Protein AF-A0A4Q3CT76-F1 (afdb_monomer_lite)

Structure (mmCIF, N/CA/C/O backbone):
data_AF-A0A4Q3CT76-F1
#
_entry.id   AF-A0A4Q3CT76-F1
#
loop_
_atom_site.group_PDB
_atom_site.id
_atom_site.type_symbol
_atom_site.label_atom_id
_atom_site.label_alt_id
_atom_site.label_comp_id
_atom_site.label_asym_id
_atom_site.label_entity_id
_atom_site.label_seq_id
_atom_site.pdbx_PDB_ins_code
_atom_site.Cartn_x
_atom_site.Cartn_y
_atom_site.Cartn_z
_atom_site.occupancy
_atom_site.B_iso_or_equiv
_atom_site.auth_seq_id
_atom_site.auth_comp_id
_atom_site.auth_asym_id
_atom_site.auth_atom_id
_atom_site.pdbx_PDB_model_num
ATOM 1 N N . PRO A 1 1 ? -9.915 16.273 6.706 1.00 56.84 1 PRO A N 1
ATOM 2 C CA . PRO A 1 1 ? -9.427 14.948 6.242 1.00 56.84 1 PRO A CA 1
ATOM 3 C C . PRO A 1 1 ? -10.193 14.502 4.985 1.00 56.84 1 PRO A C 1
ATOM 5 O O . PRO A 1 1 ? -11.417 14.517 5.010 1.00 56.84 1 PRO A O 1
ATOM 8 N N . LYS A 1 2 ? -9.504 14.188 3.876 1.00 82.56 2 LYS A N 1
ATOM 9 C CA . LYS A 1 2 ? -10.166 13.802 2.608 1.00 82.56 2 LYS A CA 1
ATOM 10 C C . LYS A 1 2 ? -10.486 12.300 2.495 1.00 82.56 2 LYS A C 1
ATOM 12 O O . LYS A 1 2 ? -11.179 11.920 1.562 1.00 82.56 2 LYS A O 1
ATOM 17 N N . VAL A 1 3 ? -10.009 11.472 3.429 1.00 91.12 3 VAL A N 1
ATOM 18 C CA . VAL A 1 3 ? -10.262 10.021 3.471 1.00 91.12 3 VAL A CA 1
ATOM 19 C C . VAL A 1 3 ? -10.868 9.614 4.815 1.00 91.12 3 VAL A C 1
ATOM 21 O O . VAL A 1 3 ? -10.619 10.268 5.832 1.00 91.12 3 VAL A O 1
ATOM 24 N N . HIS A 1 4 ? -11.667 8.551 4.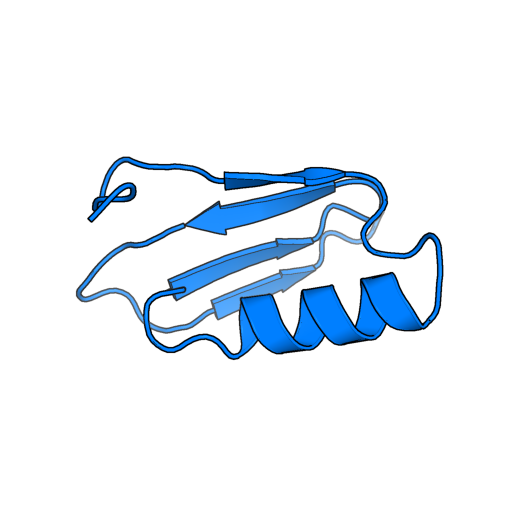806 1.00 92.56 4 HIS A N 1
ATOM 25 C CA . HIS A 1 4 ? -12.334 7.957 5.966 1.00 92.56 4 HIS A CA 1
ATOM 26 C C . HIS A 1 4 ? -12.404 6.430 5.808 1.00 92.56 4 HIS A C 1
ATOM 28 O O . HIS A 1 4 ? -11.941 5.875 4.815 1.00 92.56 4 HIS A O 1
ATOM 34 N N . GLU A 1 5 ? -13.010 5.735 6.770 1.00 94.19 5 GLU A N 1
ATOM 35 C CA . GLU A 1 5 ? -12.968 4.268 6.835 1.00 94.19 5 GLU A CA 1
ATOM 36 C C . GLU A 1 5 ? -13.610 3.524 5.650 1.00 94.19 5 GLU A C 1
ATOM 38 O O . GLU A 1 5 ? -13.368 2.338 5.438 1.00 94.19 5 GLU A O 1
ATOM 43 N N . ASN A 1 6 ? -14.448 4.210 4.872 1.00 93.31 6 ASN A N 1
ATOM 44 C CA . ASN A 1 6 ? -15.132 3.656 3.700 1.00 93.31 6 ASN A CA 1
ATOM 45 C C . ASN A 1 6 ? -14.543 4.189 2.388 1.00 93.31 6 ASN A C 1
ATOM 47 O O . ASN A 1 6 ? -15.115 3.978 1.324 1.00 93.31 6 ASN A O 1
ATOM 51 N N . THR A 1 7 ? -13.403 4.878 2.455 1.00 95.50 7 THR A N 1
ATOM 52 C CA . THR A 1 7 ? -12.637 5.284 1.280 1.00 95.50 7 THR A CA 1
ATOM 53 C C . THR A 1 7 ? -11.794 4.115 0.769 1.00 95.50 7 THR A C 1
ATOM 55 O O . THR A 1 7 ? -11.105 3.452 1.543 1.00 95.50 7 THR A O 1
ATOM 58 N N . LEU A 1 8 ? -11.810 3.919 -0.548 1.00 96.25 8 LEU A N 1
ATOM 59 C CA . LEU A 1 8 ? -10.838 3.122 -1.288 1.00 96.25 8 LEU A CA 1
ATOM 60 C C . LEU A 1 8 ? -10.033 4.077 -2.169 1.00 96.25 8 LEU A C 1
ATOM 62 O O . LEU A 1 8 ? -10.622 4.828 -2.948 1.00 96.25 8 LEU A O 1
ATOM 66 N N . LEU A 1 9 ? -8.707 4.053 -2.046 1.00 97.62 9 LEU A N 1
ATOM 67 C CA . LEU A 1 9 ? -7.834 4.687 -3.031 1.00 97.62 9 LEU A CA 1
ATOM 68 C C . LEU A 1 9 ? -7.317 3.634 -4.008 1.00 97.62 9 LEU A C 1
ATOM 70 O O . LEU A 1 9 ? -6.990 2.515 -3.614 1.00 97.62 9 LEU A O 1
ATOM 74 N N . ILE A 1 10 ? -7.254 4.028 -5.275 1.00 97.75 10 ILE A N 1
ATOM 75 C CA . ILE A 1 10 ? -6.753 3.215 -6.376 1.00 97.75 10 ILE A CA 1
ATOM 76 C C . ILE A 1 10 ? -5.567 3.966 -6.970 1.00 97.75 10 ILE A C 1
ATOM 78 O O . ILE A 1 10 ? -5.698 5.137 -7.331 1.00 97.75 10 ILE A O 1
ATOM 82 N N . PHE A 1 11 ? -4.424 3.298 -7.037 1.00 97.62 11 PHE A N 1
ATOM 83 C CA . PHE A 1 11 ? -3.207 3.807 -7.656 1.00 97.62 11 PHE A CA 1
ATOM 84 C C . PHE A 1 11 ? -2.923 2.991 -8.910 1.00 97.62 11 PHE A C 1
ATOM 86 O O . PHE A 1 11 ? -2.847 1.766 -8.835 1.00 97.62 11 PHE A O 1
ATOM 93 N N . ASP A 1 12 ? -2.790 3.671 -10.041 1.00 97.06 12 ASP A N 1
ATOM 94 C CA . ASP A 1 12 ? -2.390 3.058 -11.307 1.00 97.06 12 ASP A CA 1
ATOM 95 C C . ASP A 1 12 ? -0.861 3.045 -11.439 1.00 97.06 12 ASP A C 1
ATOM 97 O O . ASP A 1 12 ? -0.172 3.813 -10.756 1.00 97.06 12 ASP A O 1
ATOM 101 N N . ASP A 1 13 ? -0.337 2.188 -12.314 1.00 94.44 13 ASP A N 1
ATOM 102 C CA . ASP A 1 13 ? 1.069 2.183 -12.732 1.00 94.44 13 ASP A CA 1
ATOM 103 C C . ASP A 1 13 ? 2.086 2.081 -11.568 1.00 94.44 13 ASP A C 1
ATOM 105 O O . ASP A 1 13 ? 3.185 2.644 -11.607 1.00 94.44 13 ASP A O 1
ATOM 109 N N . ILE A 1 14 ? 1.759 1.316 -10.516 1.00 96.56 14 ILE A N 1
ATOM 110 C CA . ILE A 1 14 ? 2.558 1.225 -9.272 1.00 96.56 14 ILE A CA 1
ATOM 111 C C . ILE A 1 14 ? 3.995 0.693 -9.467 1.00 96.56 14 ILE A C 1
ATOM 113 O O . ILE A 1 14 ? 4.846 0.892 -8.600 1.00 96.56 14 ILE A O 1
ATOM 117 N N . TYR A 1 15 ? 4.294 0.076 -10.61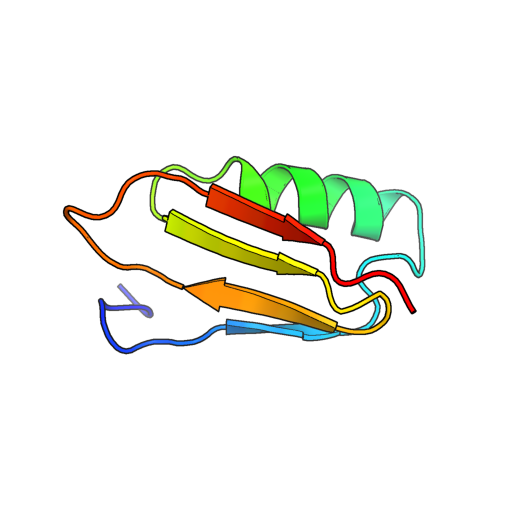7 1.00 95.69 15 TYR A N 1
ATOM 118 C CA . TYR A 1 15 ? 5.635 -0.393 -11.004 1.00 95.69 15 TYR A CA 1
ATOM 119 C C . TYR A 1 15 ? 6.250 0.336 -12.211 1.00 95.69 15 TYR A C 1
ATOM 121 O O . TYR A 1 15 ? 7.319 -0.070 -12.673 1.00 95.69 15 TYR A O 1
ATOM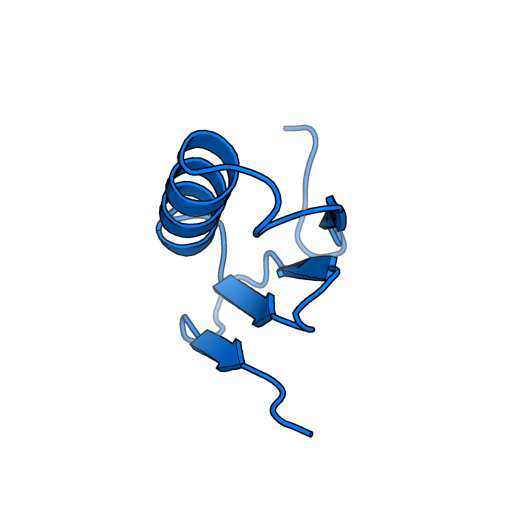 129 N N . TRP A 1 16 ? 5.631 1.408 -12.716 1.00 96.19 16 TRP A N 1
ATOM 130 C CA . TRP A 1 16 ? 6.060 2.101 -13.942 1.00 96.19 16 TRP A CA 1
ATOM 131 C C . TRP A 1 16 ? 7.480 2.676 -13.880 1.00 96.19 16 TRP A C 1
ATOM 133 O O . TRP A 1 16 ? 8.217 2.665 -14.865 1.00 96.19 16 TRP A O 1
ATOM 143 N N . SER A 1 17 ? 7.884 3.178 -12.717 1.00 97.31 17 SER A N 1
ATOM 144 C CA . SER A 1 17 ? 9.200 3.778 -12.503 1.00 97.31 17 SER A CA 1
ATOM 145 C C . SER A 1 17 ? 9.722 3.471 -11.106 1.00 97.31 17 SER A C 1
ATOM 147 O O . SER A 1 17 ? 8.970 3.039 -10.233 1.00 97.31 17 SER A O 1
ATOM 149 N N . GLU A 1 18 ? 11.009 3.728 -10.873 1.00 97.62 18 GLU A N 1
ATOM 150 C CA . GLU A 1 18 ? 11.594 3.572 -9.537 1.00 97.62 18 GLU A CA 1
ATOM 151 C C . GLU A 1 18 ? 10.899 4.475 -8.510 1.00 97.62 18 GLU A C 1
ATOM 153 O O . GLU A 1 18 ? 10.517 4.015 -7.439 1.00 97.62 18 GLU A O 1
ATOM 158 N N . GLY A 1 19 ? 10.589 5.719 -8.890 1.00 98.06 19 GLY A N 1
ATOM 159 C CA . GLY A 1 19 ? 9.825 6.630 -8.038 1.00 98.06 19 GLY A CA 1
ATOM 160 C C . GLY A 1 19 ? 8.414 6.121 -7.714 1.00 98.06 19 GLY A C 1
ATOM 161 O O . GLY A 1 19 ? 7.945 6.315 -6.596 1.00 98.06 19 GLY A O 1
ATOM 162 N N . MET A 1 20 ? 7.743 5.427 -8.643 1.00 97.12 20 MET A N 1
ATOM 163 C CA . MET A 1 20 ? 6.434 4.814 -8.368 1.00 97.12 20 MET A CA 1
ATOM 164 C C . MET A 1 20 ? 6.544 3.628 -7.411 1.00 97.12 20 MET A C 1
ATOM 166 O O . MET A 1 20 ? 5.715 3.498 -6.511 1.00 97.12 20 MET A O 1
ATOM 170 N N . LYS A 1 21 ? 7.600 2.817 -7.529 1.00 96.88 21 LYS A N 1
ATOM 171 C CA . LYS A 1 21 ? 7.877 1.728 -6.580 1.00 96.88 21 LYS A CA 1
ATOM 172 C C . LYS A 1 21 ? 8.167 2.259 -5.181 1.00 96.88 21 LYS A C 1
ATOM 174 O O . LYS A 1 21 ? 7.646 1.728 -4.200 1.00 96.88 21 LYS A O 1
ATOM 179 N N . GLU A 1 22 ? 8.962 3.321 -5.082 1.00 98.12 22 GLU A N 1
ATOM 180 C CA . GLU A 1 22 ? 9.242 4.005 -3.819 1.00 98.12 22 GLU A CA 1
ATOM 181 C C . GLU A 1 22 ? 7.968 4.608 -3.221 1.00 98.12 22 GLU A C 1
ATOM 183 O O . GLU A 1 22 ? 7.691 4.415 -2.035 1.00 98.12 22 GLU A O 1
ATOM 188 N N . ALA A 1 23 ? 7.153 5.283 -4.035 1.00 97.94 23 ALA A N 1
ATOM 189 C CA . ALA A 1 23 ? 5.866 5.819 -3.608 1.00 97.94 23 ALA A CA 1
ATOM 190 C C . ALA A 1 23 ? 4.932 4.703 -3.121 1.00 97.94 23 ALA A C 1
ATOM 192 O O . ALA A 1 23 ? 4.313 4.841 -2.066 1.00 97.94 23 ALA A O 1
ATOM 193 N N . TRP A 1 24 ? 4.878 3.566 -3.820 1.00 98.00 24 TRP A N 1
ATOM 194 C C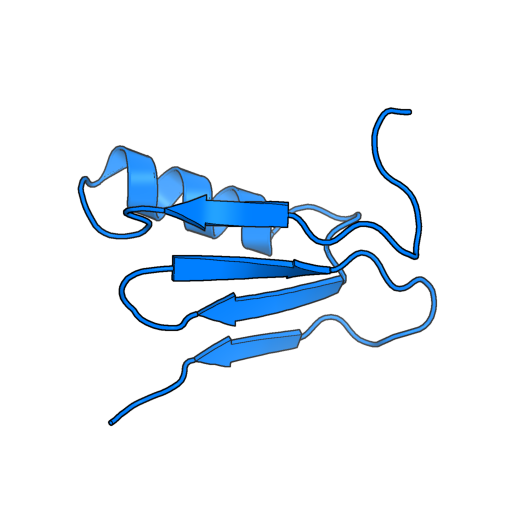A . TRP A 1 24 ? 4.098 2.404 -3.402 1.00 98.00 24 TRP A CA 1
ATOM 195 C C . TRP A 1 24 ? 4.571 1.849 -2.055 1.00 98.00 24 TRP A C 1
ATOM 197 O O . TRP A 1 24 ? 3.756 1.578 -1.172 1.00 98.00 24 TRP A O 1
ATOM 207 N N . ALA A 1 25 ? 5.884 1.750 -1.840 1.00 97.94 25 ALA A N 1
ATOM 208 C CA . ALA A 1 25 ? 6.445 1.356 -0.550 1.00 97.94 25 ALA A CA 1
ATOM 209 C C . ALA A 1 25 ? 6.071 2.342 0.573 1.00 97.94 25 ALA A C 1
ATOM 211 O O . ALA A 1 25 ? 5.701 1.913 1.669 1.00 97.94 25 ALA A O 1
ATOM 212 N N . GLN A 1 26 ? 6.099 3.650 0.303 1.00 98.31 26 GLN A N 1
ATOM 213 C CA . GLN A 1 26 ? 5.690 4.680 1.264 1.00 98.31 26 GLN A CA 1
ATOM 214 C C . GLN A 1 26 ? 4.189 4.624 1.580 1.00 98.31 26 GLN A C 1
ATOM 216 O O . GLN A 1 26 ? 3.805 4.749 2.744 1.00 98.31 26 GLN A O 1
ATOM 221 N N . ILE A 1 27 ? 3.341 4.389 0.575 1.00 97.81 27 ILE A N 1
ATOM 222 C CA . ILE A 1 27 ? 1.893 4.212 0.747 1.00 97.81 27 ILE A CA 1
ATOM 223 C C . ILE A 1 27 ? 1.616 3.011 1.651 1.00 97.81 27 ILE A C 1
ATOM 225 O O . ILE A 1 27 ? 0.910 3.160 2.650 1.00 97.81 27 ILE A O 1
ATOM 229 N N . LYS A 1 28 ? 2.223 1.853 1.362 1.00 97.81 28 LYS A N 1
ATOM 230 C CA . LYS A 1 28 ? 2.117 0.660 2.215 1.00 97.81 28 LYS A CA 1
ATOM 231 C C . LYS A 1 28 ? 2.577 0.946 3.638 1.00 97.81 28 LYS A C 1
ATOM 233 O O . LYS A 1 28 ? 1.902 0.564 4.586 1.00 97.81 28 LYS A O 1
ATOM 238 N N . ALA A 1 29 ? 3.669 1.687 3.828 1.00 97.69 29 ALA A N 1
ATOM 239 C CA . ALA A 1 29 ? 4.187 2.027 5.154 1.00 97.69 29 ALA A CA 1
ATOM 240 C C . ALA A 1 29 ? 3.317 3.035 5.932 1.00 97.69 29 ALA A C 1
ATOM 242 O O . ALA A 1 29 ? 3.388 3.067 7.162 1.00 97.69 29 ALA A O 1
ATOM 243 N N . HIS A 1 30 ? 2.458 3.810 5.262 1.00 96.50 30 HIS A N 1
ATOM 244 C CA . HIS A 1 30 ? 1.705 4.895 5.887 1.00 96.50 30 HIS A CA 1
ATOM 245 C C . HIS A 1 30 ? 0.837 4.401 7.069 1.00 96.50 30 HIS A C 1
ATOM 247 O O . HIS A 1 30 ? 0.124 3.403 6.937 1.00 96.50 30 HIS A O 1
ATOM 253 N N . PRO A 1 31 ? 0.846 5.079 8.235 1.00 94.31 31 PRO A N 1
ATOM 254 C CA . PRO A 1 31 ? 0.220 4.573 9.464 1.00 94.31 31 PRO A CA 1
ATOM 255 C C . PRO A 1 31 ? -1.310 4.481 9.402 1.00 94.31 31 PRO A C 1
ATOM 257 O O . PRO A 1 31 ? -1.908 3.715 10.147 1.00 94.31 31 PRO A O 1
ATOM 260 N N . GLN A 1 32 ? -1.952 5.255 8.523 1.00 94.38 32 GLN A N 1
ATOM 261 C CA . GLN A 1 32 ? -3.403 5.167 8.312 1.00 94.38 32 GLN A CA 1
ATOM 262 C C . GLN A 1 32 ? -3.795 4.061 7.321 1.00 94.38 32 GLN A C 1
ATOM 264 O O . GLN A 1 32 ? -4.959 3.666 7.289 1.00 94.38 32 GLN A O 1
ATOM 269 N N . VAL A 1 33 ? -2.848 3.578 6.510 1.00 96.50 33 VAL A N 1
ATOM 270 C CA . VAL A 1 33 ? -3.085 2.477 5.574 1.00 96.50 33 VAL A CA 1
ATOM 271 C C . VAL A 1 33 ? -3.045 1.171 6.348 1.00 96.50 33 VAL A C 1
ATOM 273 O O . VAL A 1 33 ? -2.097 0.889 7.084 1.00 96.50 33 VAL A O 1
ATOM 276 N N . THR A 1 34 ? -4.108 0.398 6.173 1.00 96.94 34 THR A N 1
ATOM 277 C CA . THR A 1 34 ? -4.342 -0.844 6.920 1.00 96.94 34 THR A CA 1
ATOM 278 C C . THR A 1 34 ? -4.230 -2.059 6.027 1.00 96.94 34 THR A C 1
ATOM 280 O O . THR A 1 34 ? -3.576 -3.019 6.402 1.00 96.94 34 THR A O 1
ATOM 283 N N . VAL A 1 35 ? -4.806 -1.998 4.829 1.00 97.69 35 VAL A N 1
ATOM 284 C CA . VAL A 1 35 ? -4.706 -3.083 3.863 1.00 97.69 35 VAL A CA 1
ATOM 285 C C . VAL A 1 35 ? -4.281 -2.506 2.530 1.00 97.69 35 VAL A C 1
ATOM 287 O O . VAL A 1 35 ? -4.872 -1.521 2.070 1.00 97.69 35 VAL A O 1
ATOM 290 N N . THR A 1 36 ? -3.292 -3.135 1.905 1.00 98.44 36 THR A N 1
ATOM 291 C CA . THR A 1 36 ? -3.010 -2.931 0.487 1.00 98.44 36 THR A CA 1
ATOM 292 C C . THR A 1 36 ? -3.183 -4.219 -0.299 1.00 98.44 36 THR A C 1
ATOM 294 O O . THR A 1 36 ? -2.923 -5.311 0.204 1.00 98.44 36 THR A O 1
ATOM 297 N N . VAL A 1 37 ? -3.662 -4.096 -1.534 1.00 98.19 37 VAL A N 1
ATOM 298 C CA . VAL A 1 37 ? -3.720 -5.210 -2.483 1.00 98.19 37 VAL A CA 1
ATOM 299 C C . VAL A 1 37 ? -2.990 -4.786 -3.740 1.00 98.19 37 VAL A C 1
ATOM 301 O O . VAL A 1 37 ? -3.400 -3.851 -4.426 1.00 98.19 37 VAL A O 1
ATOM 304 N N . ASP A 1 38 ? -1.897 -5.476 -4.014 1.00 97.88 38 ASP A N 1
ATOM 305 C CA . ASP A 1 38 ? -1.081 -5.323 -5.203 1.00 97.88 38 ASP A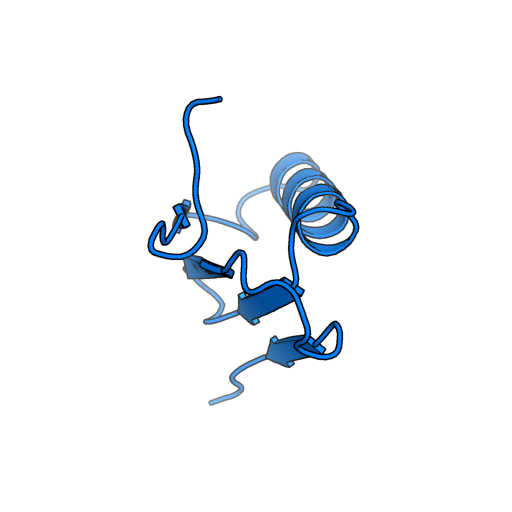 CA 1
ATOM 306 C C . ASP A 1 38 ? -1.578 -6.294 -6.283 1.00 97.88 38 ASP A C 1
ATOM 308 O O . ASP A 1 38 ? -1.471 -7.518 -6.142 1.00 97.88 38 ASP A O 1
ATOM 312 N N . LEU A 1 39 ? -2.167 -5.733 -7.341 1.00 96.69 39 LEU A N 1
ATOM 313 C CA . LEU A 1 39 ? -2.664 -6.453 -8.517 1.00 96.69 39 LEU A CA 1
ATOM 314 C C . LEU A 1 39 ? -1.692 -6.354 -9.704 1.00 96.69 39 LEU A C 1
ATOM 316 O O . LEU A 1 39 ? -2.121 -6.459 -10.854 1.00 96.69 39 LEU A O 1
ATOM 320 N N . PHE A 1 40 ? -0.403 -6.113 -9.441 1.00 92.44 40 PHE A N 1
ATOM 321 C CA . PHE A 1 40 ? 0.664 -5.823 -10.403 1.00 92.44 40 PHE A CA 1
ATOM 322 C C . PHE A 1 40 ? 0.487 -4.501 -11.168 1.00 92.44 40 PHE A C 1
ATOM 324 O O . PHE A 1 40 ? 1.359 -3.645 -11.123 1.00 92.44 40 PHE A O 1
ATOM 331 N N . TRP A 1 41 ? -0.636 -4.275 -11.839 1.00 92.19 41 TRP A N 1
ATOM 332 C CA . TRP A 1 41 ? -0.879 -3.019 -12.563 1.00 92.19 41 TRP A CA 1
ATOM 333 C C . TRP A 1 41 ? -1.463 -1.932 -11.658 1.00 92.19 41 TRP A C 1
ATOM 335 O O . TRP A 1 41 ? -1.168 -0.753 -11.820 1.00 92.19 41 TRP A O 1
ATOM 345 N N . ILE A 1 42 ? -2.273 -2.344 -10.680 1.00 96.31 42 ILE A N 1
ATOM 346 C CA . ILE A 1 42 ? -3.085 -1.457 -9.848 1.00 96.31 42 ILE A CA 1
ATOM 347 C C . ILE A 1 42 ? -2.864 -1.791 -8.369 1.00 96.31 42 ILE A C 1
ATOM 349 O O . ILE A 1 42 ? -2.875 -2.960 -7.980 1.00 96.31 42 ILE A O 1
ATOM 353 N N . GLY A 1 43 ? -2.715 -0.760 -7.539 1.00 98.06 43 GLY A N 1
ATOM 354 C CA . GLY A 1 43 ? -2.684 -0.856 -6.082 1.00 98.06 43 GLY A CA 1
ATOM 355 C C . GLY A 1 43 ? -3.999 -0.397 -5.456 1.00 98.06 43 GLY A C 1
ATOM 356 O O . GLY A 1 43 ? -4.435 0.735 -5.672 1.00 98.06 43 GLY A O 1
ATOM 357 N N . LEU A 1 44 ? -4.623 -1.252 -4.646 1.00 98.38 44 LEU A N 1
ATOM 358 C CA . LEU A 1 44 ? -5.797 -0.911 -3.836 1.00 98.38 44 LEU A CA 1
ATOM 359 C C . LEU A 1 44 ? -5.367 -0.581 -2.408 1.00 98.38 44 LEU A C 1
ATOM 361 O O . LEU A 1 44 ? -4.549 -1.300 -1.837 1.00 98.38 44 LEU A O 1
ATOM 365 N N . VAL A 1 45 ? -5.930 0.475 -1.820 1.00 98.25 45 VAL A N 1
ATOM 366 C CA . VAL A 1 45 ? -5.542 0.966 -0.488 1.00 98.25 45 VAL A CA 1
ATOM 367 C C . VAL A 1 45 ? -6.768 1.241 0.378 1.00 98.25 45 VAL A C 1
ATOM 369 O O . VAL A 1 45 ? -7.606 2.085 0.043 1.00 98.25 45 VAL A O 1
ATOM 372 N N . TYR A 1 46 ? -6.833 0.563 1.524 1.00 97.81 46 TYR A N 1
ATOM 373 C CA . TYR A 1 46 ? -7.932 0.639 2.486 1.00 97.81 46 TYR A CA 1
ATOM 374 C C . TYR A 1 46 ? -7.492 1.217 3.839 1.00 97.81 46 TYR A C 1
ATOM 376 O O . TYR A 1 46 ? -6.374 0.994 4.321 1.00 97.81 46 TYR A O 1
ATOM 384 N N . PHE A 1 47 ? -8.435 1.893 4.500 1.00 96.12 47 PHE A N 1
ATOM 385 C CA . PHE A 1 47 ? -8.274 2.534 5.807 1.00 96.12 47 PHE A CA 1
ATOM 386 C C . PHE A 1 47 ? -9.299 1.938 6.788 1.00 96.12 47 PHE A C 1
ATOM 388 O O . PHE A 1 47 ? -10.408 2.437 6.894 1.00 96.12 47 PHE A O 1
ATOM 395 N N . LYS A 1 48 ? -8.990 0.840 7.476 1.00 93.75 48 LYS A N 1
ATOM 396 C CA . LYS A 1 48 ? -9.916 0.103 8.353 1.00 93.75 48 LYS A CA 1
ATOM 397 C C . LYS A 1 48 ? -9.371 0.035 9.783 1.00 93.75 48 LYS A C 1
ATOM 399 O O . LYS A 1 48 ? -8.645 -0.901 10.119 1.00 93.75 48 LYS A O 1
ATOM 404 N N . PRO A 1 49 ? -9.686 1.028 10.636 1.00 89.31 49 PRO A N 1
ATOM 405 C CA . PRO A 1 49 ? -9.253 1.025 12.029 1.00 89.31 49 PRO A CA 1
ATOM 406 C C . PRO A 1 49 ? -9.655 -0.277 12.735 1.00 89.31 49 PRO A C 1
ATOM 408 O O . PRO A 1 49 ? -10.784 -0.738 12.591 1.00 89.31 49 PRO A O 1
ATOM 411 N N . GLY A 1 50 ? -8.734 -0.871 13.494 1.00 89.75 50 GLY A N 1
ATOM 412 C CA . GLY A 1 50 ? -8.974 -2.120 14.228 1.00 89.75 50 GLY A CA 1
ATOM 413 C C . GLY A 1 50 ? -8.676 -3.406 13.450 1.00 89.75 50 GLY A C 1
ATOM 414 O O . GLY A 1 50 ? -8.655 -4.472 14.059 1.00 89.75 50 GLY A O 1
ATOM 415 N N . MET A 1 51 ? -8.390 -3.326 12.147 1.00 92.25 51 MET A N 1
ATOM 416 C CA . MET A 1 51 ? -7.790 -4.440 11.408 1.00 92.25 51 MET A CA 1
ATOM 417 C C . MET A 1 51 ? -6.268 -4.447 11.570 1.00 92.25 51 MET A C 1
ATOM 419 O O . MET A 1 51 ? -5.642 -3.398 11.745 1.00 92.25 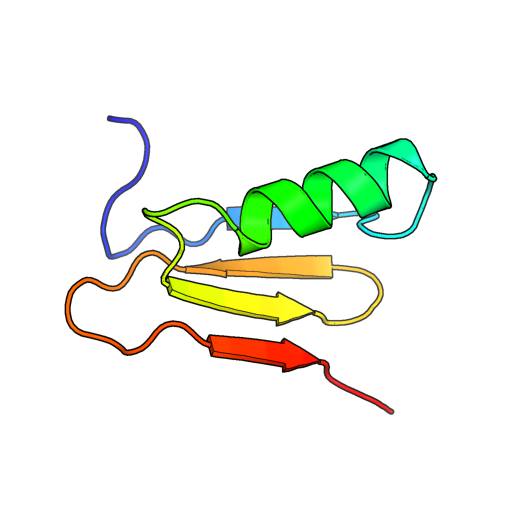51 MET A O 1
ATOM 423 N N . ALA A 1 52 ? -5.675 -5.641 11.512 1.00 94.31 52 ALA A N 1
ATOM 424 C CA . ALA A 1 52 ? -4.230 -5.782 11.415 1.00 94.31 52 ALA A CA 1
ATOM 425 C C . ALA A 1 52 ? -3.732 -5.181 10.094 1.00 94.31 52 ALA A C 1
ATOM 427 O O . ALA A 1 52 ? -4.463 -5.127 9.105 1.00 94.31 52 ALA A O 1
ATOM 428 N N . LYS A 1 53 ? -2.483 -4.712 10.097 1.00 96.75 53 LYS A N 1
ATOM 429 C CA . LYS A 1 53 ? -1.857 -4.194 8.887 1.00 96.75 53 LYS A CA 1
ATOM 430 C C . LYS A 1 53 ? -1.423 -5.351 7.990 1.00 96.75 53 LYS A C 1
ATOM 432 O O . LYS A 1 53 ? -0.614 -6.164 8.429 1.00 96.75 53 LYS A O 1
ATOM 437 N N . GLU A 1 54 ? -1.927 -5.402 6.760 1.00 97.81 54 GLU A N 1
ATOM 438 C CA . GLU A 1 54 ? -1.657 -6.489 5.811 1.00 97.81 54 GLU A CA 1
ATOM 439 C C . GLU A 1 54 ? -1.424 -5.971 4.384 1.00 97.81 54 GLU A C 1
ATOM 441 O O . GLU A 1 54 ? -2.147 -5.108 3.889 1.00 97.81 54 GLU A O 1
ATOM 446 N N . ASP A 1 55 ? -0.421 -6.527 3.704 1.00 97.75 55 ASP A N 1
ATOM 447 C CA . ASP A 1 55 ? -0.107 -6.223 2.307 1.00 97.75 55 ASP A CA 1
ATOM 448 C C . ASP A 1 55 ? -0.230 -7.510 1.481 1.00 97.75 55 ASP A C 1
ATOM 450 O O . ASP A 1 55 ? 0.555 -8.450 1.641 1.00 97.75 55 ASP A O 1
ATOM 454 N N . PHE A 1 56 ? -1.217 -7.563 0.590 1.00 97.56 56 PHE A N 1
ATOM 455 C CA . PHE A 1 56 ? -1.461 -8.705 -0.284 1.00 97.56 56 PHE A CA 1
ATOM 456 C C . PHE A 1 56 ? -0.813 -8.492 -1.647 1.00 97.56 56 PHE A C 1
ATOM 458 O O . PHE A 1 56 ? -0.932 -7.421 -2.235 1.00 97.56 56 PHE A O 1
ATOM 465 N N . LEU A 1 57 ? -0.193 -9.543 -2.183 1.00 96.25 57 LEU A N 1
ATOM 466 C CA . LEU A 1 57 ? 0.304 -9.587 -3.555 1.00 96.25 57 LEU A CA 1
ATOM 467 C C . LEU A 1 57 ? -0.413 -10.702 -4.306 1.00 96.25 57 LEU A C 1
ATOM 469 O O . LEU A 1 57 ? -0.242 -11.881 -3.980 1.00 96.25 57 LEU A O 1
ATOM 473 N N . VAL A 1 58 ? -1.187 -10.337 -5.322 1.00 93.69 58 VAL A N 1
ATOM 474 C CA . VAL A 1 58 ? -1.815 -11.314 -6.210 1.00 93.69 58 VAL A CA 1
ATOM 475 C C . VAL A 1 58 ? -0.794 -11.733 -7.260 1.00 93.69 58 VAL A C 1
ATOM 477 O O . VAL A 1 58 ? -0.316 -10.918 -8.046 1.00 93.69 58 VAL A O 1
ATOM 480 N N . LYS A 1 59 ? -0.449 -13.022 -7.259 1.00 80.94 59 LYS A N 1
ATOM 481 C CA . LYS A 1 59 ? 0.383 -13.646 -8.291 1.00 80.94 59 LYS A CA 1
ATOM 482 C C . LYS A 1 59 ? -0.511 -14.496 -9.185 1.00 80.94 59 LYS A C 1
ATOM 484 O O . LYS A 1 59 ? -1.302 -15.281 -8.666 1.00 80.94 59 LYS A O 1
ATOM 489 N N . ILE A 1 60 ? -0.378 -14.314 -10.495 1.00 66.81 60 ILE A N 1
ATOM 490 C CA . ILE A 1 60 ? -0.965 -15.182 -11.523 1.00 66.81 60 ILE A CA 1
ATOM 491 C C . ILE A 1 60 ? 0.116 -16.161 -11.972 1.00 66.81 60 ILE A C 1
ATOM 493 O O . ILE A 1 60 ? 1.281 -15.712 -12.088 1.00 66.81 60 ILE A O 1
#

Secondary structure (DSSP, 8-state):
----TT-EEEEE-TTSSHHHHHHHHHHHH-TT--EEEE-SSEEEEE--TTSPPEEEE---

pLDDT: mean 94.5, std 7.01, range [56.84, 98.44]

Radius of gyration: 11.34 Å; chains: 1; bounding box: 27×30×28 Å

Foldseek 3Di:
DPDDQPDKDKDFQCPVDPVSVVVVVVLLVDPQWAEWECPPGMIITGRHPPHHRYYHYDDD

Sequence (60 aa):
PKVHENTLLIFDDIYWSEGMKEAWAQIKAHPQVTVTVDLFWIGLVYFKPGMAKEDFLVKI